Protein AF-A0A2V8N159-F1 (afdb_monomer_lite)

Foldseek 3Di:
DKDKWAQAADPPGHGQQAIWIADPVPRHTPDDHPDDPRRNPQAHPVQTDWDDDPQWIWTDGPDDIDIHHHPDPDPDPDDDDDDDDDDDDDDDDDDDDDDDDDDDDDDDDDDDDDDDDDDDDDDDDDDDD

Sequence (129 aa):
MIVWVVGTEDHQTGGDQRLHGYDGDTGAIVYDGGGPNELMAETHYYSTTGIVARGRVYVVGDNKVYAFAVPSASPTPTLTPTPTLSPTPTLTPTPTFTPTPTATSTPRVTPTPRIGPTARPRPTPRPRA

Secondary structure (DSSP, 8-state):
-EEEEE----SSS-----EEEEETTT--EEEESSSTT---TT--TT---EEEETTEEEEE-SS-EEEEE--PPPPPPPPPPPPPPPPPPPPPPPPPPPPPPPPPPPPPPPPPPPPPPPPPPPPPPPP--

pLDDT: mean 77.96, std 8.03, range [56.19, 92.69]

Radius of gyration: 59.22 Å; chains: 1; bounding box: 124×31×153 Å

Structure (mmCIF, N/CA/C/O backbone):
data_AF-A0A2V8N159-F1
#
_entry.id   AF-A0A2V8N159-F1
#
loop_
_atom_site.group_PDB
_atom_site.id
_atom_site.type_symbol
_atom_site.label_atom_id
_atom_site.label_alt_id
_atom_site.label_comp_id
_atom_site.label_asym_id
_atom_site.label_entity_id
_atom_site.label_seq_id
_atom_site.pdbx_PDB_ins_code
_atom_site.Cartn_x
_atom_site.Cartn_y
_atom_site.Cartn_z
_atom_site.occupancy
_atom_site.B_iso_or_equiv
_atom_site.auth_seq_id
_atom_site.auth_comp_id
_atom_site.auth_asym_id
_atom_site.auth_atom_id
_atom_site.pdbx_PDB_model_num
ATOM 1 N N . MET A 1 1 ? -1.405 7.426 -5.039 1.00 76.88 1 MET A N 1
ATOM 2 C CA . MET A 1 1 ? -1.097 6.339 -6.030 1.00 76.88 1 MET A CA 1
ATOM 3 C C . MET A 1 1 ? 0.371 6.454 -6.447 1.00 76.88 1 MET A C 1
ATOM 5 O O . MET A 1 1 ? 0.893 7.537 -6.272 1.00 76.88 1 MET A O 1
ATOM 9 N N . ILE A 1 2 ? 1.065 5.425 -6.963 1.00 81.62 2 ILE A N 1
ATOM 10 C CA . ILE A 1 2 ? 2.427 5.611 -7.527 1.00 81.62 2 ILE A CA 1
ATOM 11 C C . ILE A 1 2 ? 2.391 5.394 -9.040 1.00 81.62 2 ILE A C 1
ATOM 13 O O . ILE A 1 2 ? 1.874 4.375 -9.500 1.00 81.62 2 ILE A O 1
ATOM 17 N N . VAL A 1 3 ? 2.944 6.345 -9.792 1.00 83.69 3 VAL A N 1
ATOM 18 C CA . VAL A 1 3 ? 3.169 6.266 -11.239 1.00 83.69 3 VAL A CA 1
ATOM 19 C C . VAL A 1 3 ? 4.637 5.936 -11.478 1.00 83.69 3 VAL A C 1
ATOM 21 O O . VAL A 1 3 ? 5.516 6.643 -10.995 1.00 83.69 3 VAL A O 1
ATOM 24 N N . TRP A 1 4 ? 4.900 4.862 -12.217 1.00 82.75 4 TRP A N 1
ATOM 25 C CA . TRP A 1 4 ? 6.253 4.417 -12.548 1.00 82.75 4 TRP A CA 1
ATOM 26 C C . TRP A 1 4 ? 6.587 4.773 -13.994 1.00 82.75 4 TRP A C 1
ATOM 28 O O . TRP A 1 4 ? 5.790 4.501 -14.890 1.00 82.75 4 TRP A O 1
ATOM 38 N N . VAL A 1 5 ? 7.760 5.361 -14.216 1.00 81.56 5 VAL A N 1
ATOM 39 C CA . VAL A 1 5 ? 8.232 5.812 -15.531 1.00 81.56 5 VAL A CA 1
ATOM 40 C C . VAL A 1 5 ? 9.677 5.377 -15.713 1.00 81.56 5 VAL A C 1
ATOM 42 O O . VAL A 1 5 ? 10.458 5.415 -14.771 1.00 81.56 5 VAL A O 1
ATOM 45 N N . VAL A 1 6 ? 10.050 4.972 -16.921 1.00 82.94 6 VAL A N 1
ATOM 46 C CA . VAL A 1 6 ? 11.455 4.745 -17.267 1.00 82.94 6 VAL A CA 1
ATOM 47 C C . VAL A 1 6 ? 11.966 5.988 -17.979 1.00 82.94 6 VAL A C 1
ATOM 49 O O . VAL A 1 6 ? 11.337 6.431 -18.938 1.00 82.94 6 VAL A O 1
ATOM 52 N N . GLY A 1 7 ? 13.086 6.549 -17.527 1.00 80.69 7 GLY A N 1
ATOM 53 C CA . GLY A 1 7 ? 13.756 7.685 -18.160 1.00 80.69 7 GLY A CA 1
ATOM 54 C C . GLY A 1 7 ? 14.476 7.266 -19.438 1.00 80.69 7 GLY A C 1
ATOM 55 O O . GLY A 1 7 ? 15.697 7.341 -19.544 1.00 80.69 7 GLY A O 1
ATOM 56 N N . THR A 1 8 ? 13.727 6.745 -20.402 1.00 75.88 8 THR A N 1
ATOM 57 C CA . THR A 1 8 ? 14.242 6.416 -21.728 1.00 75.88 8 THR A CA 1
ATOM 58 C C . THR A 1 8 ? 14.589 7.696 -22.477 1.00 75.88 8 THR A C 1
ATOM 60 O O . THR A 1 8 ? 14.007 8.751 -22.230 1.00 75.88 8 THR A O 1
ATOM 63 N N . GLU A 1 9 ? 15.524 7.601 -23.414 1.00 75.12 9 GLU A N 1
ATOM 64 C CA . GLU A 1 9 ? 15.730 8.640 -24.427 1.00 75.12 9 GLU A CA 1
ATOM 65 C C . GLU A 1 9 ? 14.434 8.955 -25.183 1.00 75.12 9 GLU A C 1
ATOM 67 O O . GLU A 1 9 ? 13.524 8.131 -25.206 1.00 75.12 9 GLU A O 1
ATOM 72 N N . ASP A 1 10 ? 14.328 10.143 -25.774 1.00 69.75 10 ASP A N 1
ATOM 73 C CA . ASP A 1 10 ? 13.403 10.396 -26.878 1.00 69.75 10 ASP A CA 1
ATOM 74 C C . ASP A 1 10 ? 14.189 10.400 -28.204 1.00 69.75 10 ASP A C 1
ATOM 76 O O . ASP A 1 10 ? 15.382 10.100 -28.245 1.00 69.75 10 ASP A O 1
ATOM 80 N N . HIS A 1 11 ? 13.541 10.723 -29.326 1.00 61.19 11 HIS A N 1
ATOM 81 C CA . HIS A 1 11 ? 14.203 10.691 -30.637 1.00 61.19 11 HIS A CA 1
ATOM 82 C C . HIS A 1 11 ? 15.289 11.786 -30.816 1.00 61.19 11 HIS A C 1
ATOM 84 O O . HIS A 1 11 ? 15.893 11.874 -31.888 1.00 61.19 11 HIS A O 1
ATOM 90 N N . GLN A 1 12 ? 15.499 12.663 -29.824 1.00 59.78 12 GLN A N 1
ATOM 91 C CA . GLN A 1 12 ? 16.342 13.865 -29.899 1.00 59.78 12 GLN A CA 1
ATOM 92 C C . GLN A 1 12 ? 17.258 14.070 -28.670 1.00 59.78 12 GLN A C 1
ATOM 94 O O . GLN A 1 12 ? 18.258 14.780 -28.769 1.00 59.78 12 GLN A O 1
ATOM 99 N N . THR A 1 13 ? 16.955 13.464 -27.523 1.00 69.62 13 THR A N 1
ATOM 100 C CA . THR A 1 13 ? 17.617 13.657 -26.230 1.00 69.62 13 THR A CA 1
ATOM 101 C C . THR A 1 13 ? 17.778 12.338 -25.484 1.00 69.62 13 THR A C 1
ATOM 103 O O . THR A 1 13 ? 16.852 11.537 -25.384 1.00 69.62 13 THR A O 1
ATOM 106 N N . GLY A 1 14 ? 18.977 12.123 -24.936 1.00 69.50 14 GLY A N 1
ATOM 107 C CA . GLY A 1 14 ? 19.278 10.961 -24.104 1.00 69.50 14 GLY A CA 1
ATOM 108 C C . GLY A 1 14 ? 18.560 11.041 -22.757 1.00 69.50 14 GLY A C 1
ATOM 109 O O . GLY A 1 14 ? 18.658 12.053 -22.064 1.00 69.50 14 GLY A O 1
ATOM 110 N N . GLY A 1 15 ? 17.858 9.972 -22.393 1.00 77.62 15 GLY A N 1
ATOM 111 C CA . GLY A 1 15 ? 17.310 9.768 -21.056 1.00 77.62 15 GLY A CA 1
ATOM 112 C C . GLY A 1 15 ? 18.368 9.193 -20.116 1.00 77.62 15 GLY A C 1
ATOM 113 O O . GLY A 1 15 ? 19.454 8.798 -20.544 1.00 77.62 15 GLY A O 1
ATOM 114 N N . ASP A 1 16 ? 18.064 9.132 -18.824 1.00 81.69 16 ASP A N 1
ATOM 115 C CA . ASP A 1 16 ? 18.991 8.627 -17.805 1.00 81.69 16 ASP A CA 1
ATOM 116 C C . ASP A 1 16 ? 18.994 7.093 -17.671 1.00 81.69 16 ASP A C 1
ATOM 118 O O . ASP A 1 16 ? 19.810 6.538 -16.932 1.00 81.69 16 ASP A O 1
ATOM 122 N N . GLN A 1 17 ? 18.108 6.416 -18.408 1.00 82.69 17 GLN A N 1
ATOM 123 C CA . GLN A 1 17 ? 17.915 4.968 -18.427 1.00 82.69 17 GLN A CA 1
ATOM 124 C C . GLN A 1 17 ? 17.629 4.391 -17.033 1.00 82.69 17 GLN A C 1
ATOM 126 O O . GLN A 1 17 ? 18.093 3.301 -16.692 1.00 82.69 17 GLN A O 1
ATOM 131 N N . ARG A 1 18 ? 16.865 5.116 -16.206 1.00 83.44 18 ARG A N 1
ATOM 132 C CA . ARG A 1 18 ? 16.522 4.710 -14.832 1.00 83.44 18 ARG A CA 1
ATOM 133 C C . ARG A 1 18 ? 15.020 4.604 -14.607 1.00 83.44 18 ARG A C 1
ATOM 135 O O . ARG A 1 18 ? 14.223 5.191 -15.333 1.00 83.44 18 ARG A O 1
ATOM 142 N N . LEU A 1 19 ? 14.627 3.825 -13.596 1.00 82.25 19 LEU A N 1
ATOM 143 C CA . LEU A 1 19 ? 13.239 3.779 -13.135 1.00 82.25 19 LEU A CA 1
ATOM 144 C C . LEU A 1 19 ? 12.976 4.956 -12.195 1.00 82.25 19 LEU A C 1
ATOM 146 O O . LEU A 1 19 ? 13.699 5.152 -11.225 1.00 82.25 19 LEU A O 1
ATOM 150 N N . HIS A 1 20 ? 11.878 5.656 -12.425 1.00 84.00 20 HIS A N 1
ATOM 151 C CA . HIS A 1 20 ? 11.387 6.759 -11.614 1.00 84.00 20 HIS A CA 1
ATOM 152 C C . HIS A 1 20 ? 10.003 6.431 -11.078 1.00 84.00 20 HIS A C 1
ATOM 154 O O . HIS A 1 20 ? 9.169 5.862 -11.784 1.00 84.00 20 HIS A O 1
ATOM 160 N N . GLY A 1 21 ? 9.762 6.779 -9.821 1.00 85.31 21 GLY A N 1
ATOM 161 C CA . GLY A 1 21 ? 8.463 6.664 -9.175 1.00 85.31 21 GLY A CA 1
ATOM 162 C C . GLY A 1 21 ? 7.978 8.038 -8.748 1.00 85.31 21 GLY A C 1
ATOM 163 O O . GLY A 1 21 ? 8.690 8.748 -8.038 1.00 85.31 21 GLY A O 1
ATOM 164 N N . TYR A 1 22 ? 6.752 8.382 -9.126 1.00 86.12 22 TYR A N 1
ATOM 165 C CA . TYR A 1 22 ? 6.095 9.632 -8.757 1.00 86.12 22 TYR A CA 1
ATOM 166 C C . TYR A 1 22 ? 4.840 9.351 -7.944 1.00 86.12 22 TYR A C 1
ATOM 168 O O . TYR A 1 22 ? 4.082 8.426 -8.245 1.00 86.12 22 TYR A O 1
ATOM 176 N N . ASP A 1 23 ? 4.591 10.169 -6.931 1.00 85.94 23 ASP A N 1
ATOM 177 C CA . ASP A 1 23 ? 3.285 10.230 -6.299 1.00 85.94 23 ASP A CA 1
ATOM 178 C C . ASP A 1 23 ? 2.261 10.723 -7.334 1.00 85.94 23 ASP A C 1
ATOM 180 O O . ASP A 1 23 ? 2.397 11.798 -7.910 1.00 85.94 23 ASP A O 1
ATOM 184 N N . GLY A 1 24 ? 1.254 9.906 -7.622 1.00 84.56 24 GLY A N 1
ATOM 185 C CA . GLY A 1 24 ? 0.269 10.165 -8.672 1.00 84.56 24 GLY A CA 1
ATOM 186 C C . GLY A 1 24 ? -0.692 11.310 -8.359 1.00 84.56 24 GLY A C 1
ATOM 187 O O . GLY A 1 24 ? -1.378 11.768 -9.266 1.00 84.56 24 GLY A O 1
ATOM 188 N N . ASP A 1 25 ? -0.741 11.768 -7.108 1.00 89.69 25 ASP A N 1
ATOM 189 C CA . ASP A 1 25 ? -1.630 12.840 -6.665 1.00 89.69 25 ASP A CA 1
ATOM 190 C C . ASP A 1 25 ? -0.905 14.202 -6.664 1.00 89.69 25 ASP A C 1
ATOM 192 O O . ASP A 1 25 ? -1.506 15.237 -6.949 1.00 89.69 25 ASP A O 1
ATOM 196 N N . THR A 1 26 ? 0.402 14.208 -6.386 1.00 92.69 26 THR A N 1
ATOM 197 C CA . THR A 1 26 ? 1.221 15.423 -6.208 1.00 92.69 26 THR A CA 1
ATOM 198 C C . THR A 1 26 ? 2.332 15.594 -7.243 1.00 92.69 26 THR A C 1
ATOM 200 O O . THR A 1 26 ? 2.890 16.683 -7.366 1.00 92.69 26 THR A O 1
ATOM 203 N N . GLY A 1 27 ? 2.688 14.537 -7.975 1.00 87.56 27 GLY A N 1
ATOM 204 C CA . GLY A 1 27 ? 3.832 14.505 -8.888 1.00 87.56 27 GLY A CA 1
ATOM 205 C C . GLY A 1 27 ? 5.195 14.487 -8.189 1.00 87.56 27 GLY A C 1
ATOM 206 O O . GLY A 1 27 ? 6.221 14.585 -8.859 1.00 87.56 27 GLY A O 1
ATOM 207 N N . ALA A 1 28 ? 5.239 14.379 -6.858 1.00 88.56 28 ALA A N 1
ATOM 208 C CA . ALA A 1 28 ? 6.492 14.339 -6.115 1.00 88.56 28 ALA A CA 1
ATOM 209 C C . ALA A 1 28 ? 7.284 13.063 -6.436 1.00 88.56 28 ALA A C 1
ATOM 211 O O . ALA A 1 28 ? 6.711 11.978 -6.523 1.00 88.56 28 ALA A O 1
ATOM 212 N N . ILE A 1 29 ? 8.606 13.178 -6.570 1.00 86.00 29 ILE A N 1
ATOM 213 C CA . ILE A 1 29 ? 9.486 12.019 -6.755 1.00 86.00 29 ILE A CA 1
ATOM 214 C C . ILE A 1 29 ? 9.502 11.212 -5.454 1.00 86.00 29 ILE A C 1
ATOM 216 O O . ILE A 1 29 ? 9.894 11.715 -4.402 1.00 86.00 29 ILE A O 1
ATOM 220 N N . VAL A 1 30 ? 9.081 9.953 -5.535 1.00 85.50 30 VAL A N 1
ATOM 221 C CA . VAL A 1 30 ? 9.131 8.981 -4.432 1.00 85.50 30 VAL A CA 1
ATOM 222 C C . VAL A 1 30 ? 10.217 7.923 -4.639 1.00 85.50 30 VAL A C 1
ATOM 224 O O . VAL A 1 30 ? 10.564 7.210 -3.698 1.00 85.50 30 VAL A O 1
ATOM 227 N N . TYR A 1 31 ? 10.766 7.825 -5.854 1.00 82.88 31 TYR A N 1
ATOM 228 C CA . TYR A 1 31 ? 11.888 6.957 -6.207 1.00 82.88 31 TYR A CA 1
ATOM 229 C C . TYR A 1 31 ? 12.623 7.506 -7.443 1.00 82.88 31 TYR A C 1
ATOM 231 O O . TYR A 1 31 ? 11.967 7.869 -8.414 1.00 82.88 31 TYR A O 1
ATOM 239 N N . ASP A 1 32 ? 13.959 7.534 -7.412 1.00 82.81 32 ASP A N 1
ATOM 240 C CA . ASP A 1 32 ? 14.822 8.222 -8.398 1.00 82.81 32 ASP A CA 1
ATOM 241 C C . ASP A 1 32 ? 15.972 7.315 -8.901 1.00 82.81 32 ASP A C 1
ATOM 243 O O . ASP A 1 32 ? 17.153 7.640 -8.788 1.00 82.81 32 ASP A O 1
ATOM 247 N N . GLY A 1 33 ? 15.644 6.106 -9.375 1.00 73.25 33 GLY A N 1
ATOM 248 C CA . GLY A 1 33 ? 16.607 5.177 -9.986 1.00 73.25 33 GLY A CA 1
ATOM 249 C C . GLY A 1 33 ? 17.607 4.566 -9.005 1.00 73.25 33 GLY A C 1
ATOM 250 O O . GLY A 1 33 ? 18.735 5.040 -8.878 1.00 73.25 33 GLY A O 1
ATOM 251 N N . GLY A 1 34 ? 17.194 3.504 -8.311 1.00 68.81 34 GLY A N 1
ATOM 252 C CA . GLY A 1 34 ? 17.856 2.948 -7.131 1.00 68.81 34 GLY A CA 1
ATOM 253 C C . GLY A 1 34 ? 19.360 2.691 -7.277 1.00 68.81 34 GLY A C 1
ATOM 254 O O . GLY A 1 34 ? 19.851 1.710 -7.815 1.00 68.81 34 GLY A O 1
ATOM 255 N N . GLY A 1 35 ? 20.136 3.570 -6.658 1.00 65.44 35 GLY A N 1
ATOM 256 C CA . GLY A 1 35 ? 21.574 3.407 -6.500 1.00 65.44 35 GLY A CA 1
ATOM 257 C C . GLY A 1 35 ? 22.395 3.445 -7.804 1.00 65.44 35 GLY A C 1
ATOM 258 O O . GLY A 1 35 ? 21.878 3.451 -8.918 1.00 65.44 35 GLY A O 1
ATOM 259 N N . PRO A 1 36 ? 23.733 3.484 -7.687 1.00 59.94 36 PRO A N 1
ATOM 260 C CA . PRO A 1 36 ? 24.621 3.755 -8.823 1.00 59.94 36 PRO A CA 1
ATOM 261 C C . PRO A 1 36 ? 24.615 2.694 -9.937 1.00 59.94 36 PRO A C 1
ATOM 263 O O . PRO A 1 36 ? 25.111 2.971 -11.025 1.00 59.94 36 PRO A O 1
ATOM 266 N N . ASN A 1 37 ? 24.081 1.497 -9.669 1.00 60.69 37 ASN A N 1
ATOM 267 C CA . ASN A 1 37 ? 24.195 0.325 -10.540 1.00 60.69 37 ASN A CA 1
ATOM 268 C C . ASN A 1 37 ? 22.873 -0.090 -11.217 1.00 60.69 37 ASN A C 1
ATOM 270 O O . ASN A 1 37 ? 22.871 -1.075 -11.950 1.00 60.69 37 ASN A O 1
ATOM 274 N N . GLU A 1 38 ? 21.762 0.623 -11.006 1.00 73.25 38 GLU A N 1
ATOM 275 C CA . GLU A 1 38 ? 20.467 0.316 -11.646 1.00 73.25 38 GLU A CA 1
ATOM 276 C C . GLU A 1 38 ? 20.268 1.093 -12.957 1.00 73.25 38 GLU A C 1
ATOM 278 O O . GLU A 1 38 ? 19.211 1.668 -13.211 1.00 73.25 38 GLU A O 1
ATOM 283 N N . LEU A 1 39 ? 21.297 1.111 -13.811 1.00 78.62 39 LEU A N 1
ATOM 284 C CA . LEU A 1 39 ? 21.147 1.590 -15.183 1.00 78.62 39 LEU A CA 1
ATOM 285 C C . LEU A 1 39 ? 20.495 0.493 -16.033 1.00 78.62 39 LEU A C 1
ATOM 287 O O . LEU A 1 39 ? 21.039 -0.606 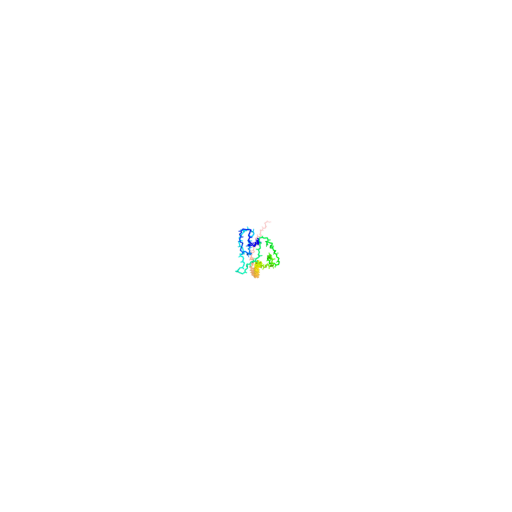-16.180 1.00 78.62 39 LEU A O 1
ATOM 291 N N . MET A 1 40 ? 19.348 0.793 -16.633 1.00 78.50 40 MET A N 1
ATOM 292 C CA . MET A 1 40 ? 18.680 -0.085 -17.588 1.00 78.50 40 MET A CA 1
ATOM 293 C C . MET A 1 40 ? 19.232 0.148 -18.995 1.00 78.50 40 MET A C 1
ATOM 295 O O . MET A 1 40 ? 18.547 0.667 -19.878 1.00 78.50 40 MET A O 1
ATOM 299 N N . ALA A 1 41 ? 20.502 -0.220 -19.180 1.00 73.25 41 ALA A N 1
ATOM 300 C CA . ALA A 1 41 ? 21.159 -0.175 -20.481 1.00 73.25 41 ALA A CA 1
ATOM 301 C C . ALA A 1 41 ? 20.310 -0.903 -21.537 1.00 73.25 41 ALA A C 1
ATOM 303 O O . ALA A 1 41 ? 19.863 -2.016 -21.275 1.00 73.25 41 ALA A O 1
ATOM 304 N N . GLU A 1 42 ? 20.130 -0.303 -22.718 1.00 72.69 42 GLU A N 1
ATOM 305 C CA . GLU A 1 42 ? 19.334 -0.872 -23.832 1.00 72.69 42 GLU A CA 1
ATOM 306 C C . GLU A 1 42 ? 17.804 -0.789 -23.626 1.00 72.69 42 GLU A C 1
ATOM 308 O O . GLU A 1 42 ? 17.043 -1.626 -24.117 1.00 72.69 42 GLU A O 1
ATOM 313 N N . THR A 1 43 ? 17.330 0.227 -22.892 1.00 73.00 43 THR A N 1
ATOM 314 C CA . THR A 1 43 ? 15.901 0.588 -22.869 1.00 73.00 43 THR A CA 1
ATOM 315 C C . THR A 1 43 ? 15.649 1.777 -23.795 1.00 73.00 43 THR A C 1
ATOM 317 O O . THR A 1 43 ? 16.236 2.841 -23.605 1.00 73.00 43 THR A O 1
ATOM 320 N N . HIS A 1 44 ? 14.763 1.609 -24.777 1.00 75.00 44 HIS A N 1
ATOM 321 C CA . HIS A 1 44 ? 14.436 2.630 -25.776 1.00 75.00 44 HIS A CA 1
ATOM 322 C C . HIS A 1 44 ? 13.095 3.319 -25.504 1.00 75.00 44 HIS A C 1
ATOM 324 O O . HIS A 1 44 ? 12.265 2.806 -24.759 1.00 75.00 44 HIS A O 1
ATOM 330 N N . TYR A 1 45 ? 12.840 4.449 -26.173 1.00 73.00 45 TYR A N 1
ATOM 331 C CA . TYR A 1 45 ? 11.600 5.233 -26.034 1.00 73.00 45 TYR A CA 1
ATOM 332 C C . TYR A 1 45 ? 10.305 4.441 -26.300 1.00 73.00 45 TYR A C 1
ATOM 334 O O . TYR A 1 45 ? 9.234 4.792 -25.804 1.00 73.00 45 TYR A O 1
ATOM 342 N N . TYR A 1 46 ? 10.388 3.357 -27.075 1.00 71.44 46 TYR A N 1
ATOM 343 C CA . TYR A 1 46 ? 9.276 2.439 -27.340 1.00 71.44 46 TYR A CA 1
ATOM 344 C C . TYR A 1 46 ? 9.198 1.264 -26.346 1.00 71.44 46 TYR A C 1
ATOM 346 O O . TYR A 1 46 ? 8.178 0.580 -26.283 1.00 71.44 46 TYR A O 1
ATOM 354 N N . SER A 1 47 ? 10.227 1.054 -25.522 1.00 67.12 47 SER A N 1
ATOM 355 C CA . SER A 1 47 ? 10.322 0.016 -24.483 1.00 67.12 47 SER A CA 1
ATOM 356 C C . SER A 1 47 ? 9.681 0.457 -23.154 1.00 67.12 47 SER A C 1
ATOM 358 O O . SER A 1 47 ? 10.114 0.093 -22.065 1.00 67.12 47 SER A O 1
ATOM 360 N N . THR A 1 48 ? 8.619 1.259 -23.230 1.00 64.12 48 THR A N 1
ATOM 361 C CA . THR A 1 48 ? 7.997 1.970 -22.098 1.00 64.12 48 THR A CA 1
ATOM 362 C C . THR A 1 48 ? 6.896 1.180 -21.384 1.00 64.12 48 THR A C 1
ATOM 364 O O . THR A 1 48 ? 6.240 1.696 -20.479 1.00 64.12 48 THR A O 1
ATOM 367 N N . THR A 1 49 ? 6.679 -0.088 -21.749 1.00 67.56 49 THR A N 1
ATOM 368 C CA . THR A 1 49 ? 5.634 -0.908 -21.117 1.00 67.56 49 THR A CA 1
ATOM 369 C C . THR A 1 49 ? 6.144 -1.537 -19.822 1.00 67.56 49 THR A C 1
ATOM 371 O O . THR A 1 49 ? 6.842 -2.551 -19.836 1.00 67.56 49 THR A O 1
ATOM 374 N N . GLY A 1 50 ? 5.766 -0.939 -18.692 1.00 73.88 50 GLY A N 1
ATOM 375 C CA . GLY A 1 50 ? 5.976 -1.501 -17.360 1.00 73.88 50 GLY A CA 1
ATOM 376 C C . GLY A 1 50 ? 4.790 -2.352 -16.896 1.00 73.88 50 GLY A C 1
ATOM 377 O O . GLY A 1 50 ? 3.634 -1.980 -17.096 1.00 73.88 50 GLY A O 1
ATOM 378 N N . ILE A 1 51 ? 5.057 -3.480 -16.235 1.00 81.44 51 ILE A N 1
ATOM 379 C CA . ILE A 1 51 ? 4.023 -4.323 -15.610 1.00 81.44 51 ILE A CA 1
ATOM 380 C C . ILE A 1 51 ? 4.260 -4.371 -14.105 1.00 81.44 51 ILE A C 1
ATOM 382 O O . ILE A 1 51 ? 5.353 -4.710 -13.656 1.00 81.44 51 ILE A O 1
ATOM 386 N N . VAL A 1 52 ? 3.222 -4.102 -13.312 1.00 82.19 52 VAL A N 1
ATOM 387 C CA . VAL A 1 52 ? 3.263 -4.311 -11.860 1.00 82.19 52 VAL A CA 1
ATOM 388 C C . VAL A 1 52 ? 2.622 -5.651 -11.531 1.00 82.19 52 VAL A C 1
ATOM 390 O O . VAL A 1 52 ? 1.424 -5.844 -11.725 1.00 82.19 52 VAL A O 1
ATOM 393 N N . ALA A 1 53 ? 3.412 -6.587 -11.013 1.00 79.88 53 ALA A N 1
ATOM 394 C CA . ALA A 1 53 ? 2.916 -7.891 -10.595 1.00 79.88 53 ALA A CA 1
ATOM 395 C C . ALA A 1 53 ? 3.703 -8.418 -9.394 1.00 79.88 53 ALA A C 1
ATOM 397 O O . ALA A 1 53 ? 4.923 -8.292 -9.319 1.00 79.88 53 ALA A O 1
ATOM 398 N N . ARG A 1 54 ? 3.006 -9.068 -8.452 1.00 83.50 54 ARG A N 1
ATOM 399 C CA . ARG A 1 54 ? 3.632 -9.761 -7.306 1.00 83.50 54 ARG A CA 1
ATOM 400 C C . ARG A 1 54 ? 4.559 -8.851 -6.471 1.00 83.50 54 ARG A C 1
ATOM 402 O O . ARG A 1 54 ? 5.620 -9.291 -6.038 1.00 83.50 54 ARG A O 1
ATOM 409 N N . GLY A 1 55 ? 4.178 -7.584 -6.280 1.00 79.81 55 GLY A N 1
ATOM 410 C CA . GLY A 1 55 ? 4.968 -6.602 -5.519 1.00 79.81 55 GLY A CA 1
ATOM 411 C C . GLY A 1 55 ? 6.242 -6.123 -6.225 1.00 79.81 55 GLY A C 1
ATOM 412 O O . GLY A 1 55 ? 7.144 -5.596 -5.576 1.00 79.81 55 GLY A O 1
ATOM 413 N N . ARG A 1 56 ? 6.345 -6.328 -7.542 1.00 83.38 56 ARG A N 1
ATOM 414 C CA . ARG A 1 56 ? 7.480 -5.897 -8.361 1.00 83.38 56 ARG A CA 1
ATOM 415 C C . ARG A 1 56 ? 7.012 -5.127 -9.588 1.00 83.38 56 ARG A C 1
ATOM 417 O O . ARG A 1 56 ? 5.929 -5.400 -10.105 1.00 83.38 56 ARG A O 1
ATOM 424 N N . VAL A 1 57 ? 7.848 -4.202 -10.047 1.00 83.69 57 VAL A N 1
ATOM 425 C CA . VAL A 1 57 ? 7.724 -3.529 -11.346 1.00 83.69 57 VAL A CA 1
ATOM 426 C C . VAL A 1 57 ? 8.671 -4.229 -12.311 1.00 83.69 57 VAL A C 1
ATOM 428 O O . VAL A 1 57 ? 9.860 -4.345 -12.022 1.00 83.69 57 VAL A O 1
ATOM 431 N N . TYR A 1 58 ? 8.143 -4.701 -13.434 1.00 85.06 58 TYR A N 1
ATOM 432 C CA . TYR A 1 58 ? 8.916 -5.298 -14.515 1.00 85.06 58 TYR A CA 1
ATOM 433 C C . TYR A 1 58 ? 8.999 -4.327 -15.680 1.00 85.06 58 TYR A C 1
ATOM 435 O O . TYR A 1 58 ? 7.970 -3.815 -16.120 1.00 85.06 58 TYR A O 1
ATOM 443 N N . VAL A 1 59 ? 10.209 -4.115 -16.182 1.00 83.81 59 VAL A N 1
ATOM 444 C CA . VAL A 1 59 ? 10.495 -3.301 -17.367 1.00 83.81 59 VAL A CA 1
ATOM 445 C C . VAL A 1 59 ? 11.209 -4.186 -18.378 1.00 83.81 59 VAL A C 1
ATOM 447 O O . VAL A 1 59 ? 12.139 -4.908 -18.019 1.00 83.81 59 VAL A O 1
ATOM 450 N N . VAL A 1 60 ? 10.765 -4.157 -19.631 1.00 81.31 60 VAL A N 1
ATOM 451 C CA . VAL A 1 60 ? 11.364 -4.943 -20.715 1.00 81.31 60 VAL A CA 1
ATOM 452 C C . VAL A 1 60 ? 12.266 -4.032 -21.544 1.00 81.31 60 VAL A C 1
ATOM 454 O O . VAL A 1 60 ? 11.805 -3.005 -22.025 1.00 81.31 60 VAL A O 1
ATOM 457 N N . GLY A 1 61 ? 13.535 -4.408 -21.693 1.00 78.19 61 GLY A N 1
ATOM 458 C CA . GLY A 1 61 ? 14.455 -3.858 -22.695 1.00 78.19 61 GLY A CA 1
ATOM 459 C C . GLY A 1 61 ? 14.624 -4.834 -23.862 1.00 78.19 61 GLY A C 1
ATOM 460 O O . GLY A 1 61 ? 13.966 -5.874 -23.893 1.00 78.19 61 GLY A O 1
ATOM 461 N N . ASP A 1 62 ? 15.529 -4.545 -24.796 1.00 75.00 62 ASP A N 1
ATOM 462 C CA . ASP A 1 62 ? 15.661 -5.313 -26.048 1.00 75.00 62 ASP A CA 1
ATOM 463 C C . ASP A 1 62 ? 15.810 -6.826 -25.848 1.00 75.00 62 ASP A C 1
ATOM 465 O O . ASP A 1 62 ? 15.167 -7.625 -26.527 1.00 75.00 62 ASP A O 1
ATOM 469 N N . ASN A 1 63 ? 16.643 -7.235 -24.889 1.00 80.31 63 ASN A N 1
ATOM 470 C CA . ASN A 1 63 ? 16.933 -8.649 -24.654 1.00 80.31 63 ASN A CA 1
ATOM 471 C C . ASN A 1 63 ? 16.995 -9.010 -23.160 1.00 80.31 63 ASN A C 1
ATOM 473 O O . ASN A 1 63 ? 17.580 -10.030 -22.780 1.00 80.31 63 ASN A O 1
ATOM 477 N N . LYS A 1 64 ? 16.432 -8.145 -22.305 1.00 82.38 64 LYS A N 1
ATOM 478 C CA . LYS A 1 64 ? 16.510 -8.221 -20.839 1.00 82.38 64 LYS A CA 1
ATOM 479 C C . LYS A 1 64 ? 15.193 -7.790 -20.198 1.00 82.38 64 LYS A C 1
ATOM 481 O O . LYS A 1 64 ? 14.479 -6.942 -20.723 1.00 82.38 64 LYS A O 1
ATOM 486 N N . VAL A 1 65 ? 14.903 -8.349 -19.023 1.00 84.81 65 VAL A N 1
ATOM 487 C CA . VAL A 1 65 ? 13.813 -7.894 -18.150 1.00 84.81 65 VAL A CA 1
ATOM 488 C C . VAL A 1 65 ? 14.415 -7.416 -16.838 1.00 84.81 65 VAL A C 1
ATOM 490 O O . VAL A 1 65 ? 15.095 -8.176 -16.148 1.00 84.81 65 VAL A O 1
ATOM 493 N N . TYR A 1 66 ? 14.135 -6.168 -16.491 1.00 82.56 66 TYR A N 1
ATOM 494 C CA . TYR A 1 66 ? 14.491 -5.562 -15.217 1.00 82.56 66 TYR A CA 1
ATOM 495 C C . TYR A 1 66 ? 13.337 -5.735 -14.237 1.00 82.56 66 TYR A C 1
ATOM 497 O O . TYR A 1 66 ? 12.173 -5.622 -14.617 1.00 82.56 66 TYR A O 1
ATOM 505 N N . ALA A 1 67 ? 13.651 -6.026 -12.976 1.00 85.81 67 ALA A N 1
ATOM 506 C CA . ALA A 1 67 ? 12.655 -6.222 -11.933 1.00 85.81 67 ALA A CA 1
ATOM 507 C C . ALA A 1 67 ? 13.022 -5.406 -10.695 1.00 85.81 67 ALA A C 1
ATOM 509 O O . ALA A 1 67 ? 14.030 -5.680 -10.047 1.00 85.81 67 ALA A O 1
ATOM 510 N N . PHE A 1 68 ? 12.160 -4.461 -10.339 1.00 79.88 68 PHE A N 1
ATOM 511 C CA . PHE A 1 68 ? 12.333 -3.578 -9.191 1.00 79.88 68 PHE A CA 1
ATOM 512 C C . PHE A 1 68 ? 11.367 -3.979 -8.088 1.00 79.88 68 PHE A C 1
ATOM 514 O O . PHE A 1 68 ? 10.198 -4.282 -8.346 1.00 79.88 68 PHE A O 1
ATOM 521 N N . ALA A 1 69 ? 11.848 -4.004 -6.848 1.00 80.06 69 ALA A N 1
ATOM 522 C CA . ALA A 1 69 ? 10.979 -4.213 -5.702 1.00 80.06 69 ALA A CA 1
ATOM 523 C C . ALA A 1 69 ? 10.143 -2.951 -5.479 1.00 80.06 69 ALA A C 1
ATOM 525 O O . ALA A 1 69 ? 10.690 -1.863 -5.313 1.00 80.06 69 ALA A O 1
ATOM 526 N N . VAL A 1 70 ? 8.819 -3.096 -5.446 1.00 74.19 70 VAL A N 1
ATOM 527 C CA . VAL A 1 70 ? 7.966 -2.002 -4.985 1.00 74.19 70 VAL A CA 1
ATOM 528 C C . VAL A 1 70 ? 8.121 -1.942 -3.470 1.00 74.19 70 VAL A C 1
ATOM 530 O O . VAL A 1 70 ? 7.953 -2.980 -2.819 1.00 74.19 70 VAL A O 1
ATOM 533 N N . PRO A 1 71 ? 8.426 -0.773 -2.881 1.00 66.94 71 PRO A N 1
ATOM 534 C CA . PRO A 1 71 ? 8.372 -0.623 -1.439 1.00 66.94 71 PRO A CA 1
ATOM 535 C C . PRO A 1 71 ? 6.950 -0.969 -0.994 1.00 66.94 71 PRO A C 1
ATOM 537 O O . PRO A 1 71 ? 5.998 -0.247 -1.290 1.00 66.94 71 PRO A O 1
ATOM 540 N N . SER A 1 72 ? 6.779 -2.112 -0.330 1.00 64.81 72 SER A N 1
ATOM 541 C CA . SER A 1 72 ? 5.523 -2.386 0.356 1.00 64.81 72 SER A CA 1
ATOM 542 C C . SER A 1 72 ? 5.401 -1.320 1.428 1.00 64.81 72 SER A C 1
ATOM 544 O O . SER A 1 72 ? 6.310 -1.184 2.250 1.00 64.81 72 SER A O 1
ATOM 546 N N . ALA A 1 73 ? 4.292 -0.580 1.447 1.00 62.88 73 ALA A N 1
ATOM 547 C CA . ALA A 1 73 ? 3.939 0.166 2.641 1.00 62.88 73 ALA A CA 1
ATOM 548 C C . ALA A 1 73 ? 3.984 -0.839 3.799 1.00 62.88 73 ALA A C 1
ATOM 550 O O . ALA A 1 73 ? 3.291 -1.861 3.769 1.00 62.88 73 ALA A O 1
ATOM 551 N N . SER A 1 74 ? 4.891 -0.620 4.752 1.00 64.06 74 SER A N 1
ATOM 552 C CA . SER A 1 74 ? 4.887 -1.401 5.982 1.00 64.06 74 SER A CA 1
ATOM 553 C C . SER A 1 74 ? 3.508 -1.200 6.606 1.00 64.06 74 SER A C 1
ATOM 555 O O . SER A 1 74 ? 3.059 -0.047 6.653 1.00 64.06 74 SER A O 1
ATOM 557 N N . PRO A 1 75 ? 2.797 -2.264 7.024 1.00 67.31 75 PRO A N 1
ATOM 558 C CA . PRO A 1 75 ? 1.505 -2.085 7.661 1.00 67.31 75 PRO A CA 1
ATOM 559 C C . PRO A 1 75 ? 1.684 -1.108 8.821 1.00 67.31 75 PRO A C 1
ATOM 561 O O . PRO A 1 75 ? 2.554 -1.292 9.676 1.00 67.31 75 PRO A O 1
ATOM 564 N N . THR A 1 76 ? 0.898 -0.033 8.821 1.00 78.12 76 THR A N 1
ATOM 565 C CA . THR A 1 76 ? 0.874 0.884 9.955 1.00 78.12 76 THR A CA 1
ATOM 566 C C . THR A 1 76 ? 0.496 0.053 11.180 1.00 78.12 76 THR A C 1
ATOM 568 O O . THR A 1 76 ? -0.5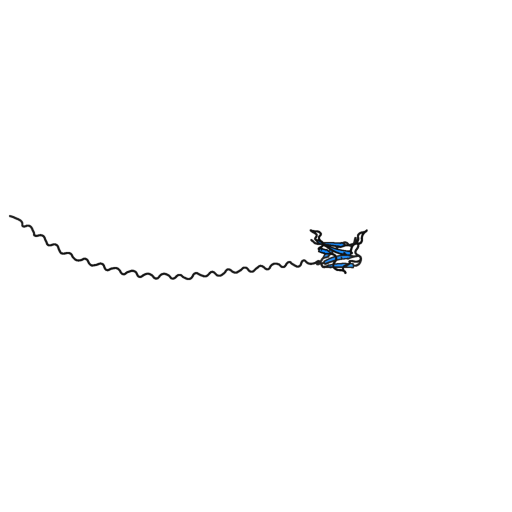00 -0.672 11.107 1.00 78.12 76 THR A O 1
ATOM 571 N N . PRO A 1 77 ? 1.277 0.078 12.276 1.00 78.25 77 PRO A N 1
ATOM 572 C CA . PRO A 1 77 ? 0.939 -0.706 13.450 1.00 78.25 77 PRO A CA 1
ATOM 573 C C . PRO A 1 77 ? -0.451 -0.291 13.924 1.00 78.25 77 PRO A C 1
ATOM 575 O O . PRO A 1 77 ? -0.696 0.878 14.228 1.00 78.25 77 PRO A O 1
ATOM 578 N N . THR A 1 78 ? -1.378 -1.243 13.952 1.00 85.69 78 THR A N 1
ATOM 579 C CA . THR A 1 78 ? -2.702 -1.017 14.518 1.00 85.69 78 THR A CA 1
ATOM 580 C C . THR A 1 78 ? -2.521 -0.753 16.007 1.00 85.69 78 THR A C 1
ATOM 582 O O . THR A 1 78 ? -1.897 -1.557 16.701 1.00 85.69 78 THR A O 1
ATOM 585 N N . LEU A 1 79 ? -3.035 0.372 16.506 1.00 87.69 79 LEU A N 1
ATOM 586 C CA . LEU A 1 79 ? -3.000 0.652 17.939 1.00 87.69 79 LEU A CA 1
ATOM 587 C C . LEU A 1 79 ? -3.743 -0.464 18.680 1.00 87.69 79 LEU A C 1
ATOM 589 O O . LEU A 1 79 ? -4.914 -0.732 18.410 1.00 87.69 79 LEU A O 1
ATOM 593 N N . THR A 1 80 ? -3.058 -1.117 19.614 1.00 87.88 80 THR A N 1
ATOM 594 C CA . THR A 1 80 ? -3.682 -2.075 20.524 1.00 87.88 80 THR A CA 1
ATOM 595 C C . THR A 1 80 ? -4.679 -1.317 21.407 1.00 87.88 80 THR A C 1
ATOM 597 O O . THR A 1 80 ? -4.304 -0.276 21.955 1.00 87.88 80 THR A O 1
ATOM 600 N N . PRO A 1 81 ? -5.934 -1.779 21.569 1.00 88.06 81 PRO A N 1
ATOM 601 C CA . PRO A 1 81 ? -6.878 -1.115 22.45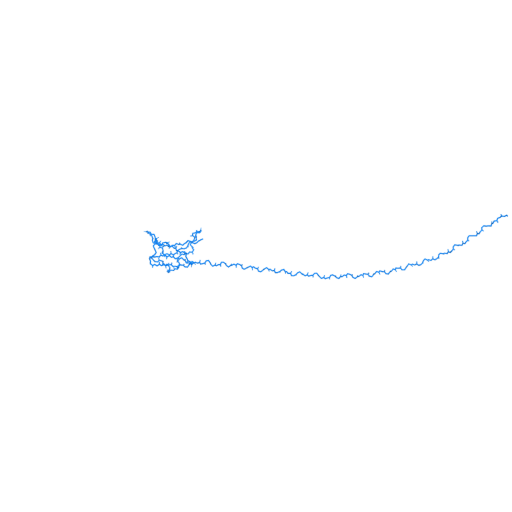8 1.00 88.06 81 PRO A CA 1
ATOM 602 C C . PRO A 1 81 ? -6.323 -1.071 23.886 1.00 88.06 81 PRO A C 1
ATOM 604 O O . PRO A 1 81 ? -5.835 -2.074 24.410 1.00 88.06 81 PRO A O 1
ATOM 607 N N . THR A 1 82 ? -6.397 0.098 24.519 1.00 88.94 82 THR A N 1
ATOM 608 C CA . THR A 1 82 ? -6.004 0.285 25.918 1.00 88.94 82 THR A CA 1
ATOM 609 C C . THR A 1 82 ? -6.955 -0.514 26.818 1.00 88.94 82 THR A C 1
ATOM 611 O O . THR A 1 82 ? -8.171 -0.405 26.635 1.00 88.94 82 THR A O 1
ATOM 614 N N . PRO A 1 83 ? -6.465 -1.305 27.793 1.00 88.81 83 PRO A N 1
ATOM 615 C CA . PRO A 1 83 ? -7.346 -2.011 28.716 1.00 88.81 83 PRO A CA 1
ATOM 616 C C . PRO A 1 83 ? -8.215 -1.011 29.489 1.00 88.81 83 PRO A C 1
ATOM 618 O O . PRO A 1 83 ? -7.713 -0.058 30.085 1.00 88.81 83 PRO A O 1
ATOM 621 N N . THR A 1 84 ? -9.528 -1.229 29.488 1.00 89.69 84 THR A N 1
ATOM 622 C CA . THR A 1 84 ? -10.465 -0.475 30.327 1.00 89.69 84 THR A CA 1
ATOM 623 C C . THR A 1 84 ? -10.327 -0.922 31.778 1.00 89.69 84 THR A C 1
ATOM 625 O O . THR A 1 84 ? -10.362 -2.121 32.061 1.00 89.69 84 THR A O 1
ATOM 628 N N . LEU A 1 85 ? -10.1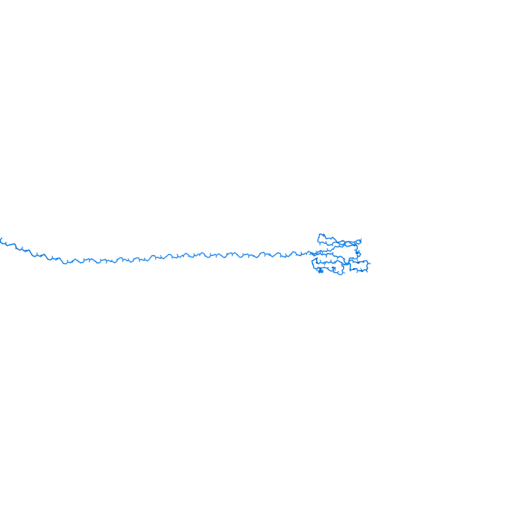88 0.030 32.705 1.00 89.94 85 LEU A N 1
ATOM 629 C CA . LEU A 1 85 ? -10.167 -0.261 34.138 1.00 89.94 85 LEU A CA 1
ATOM 630 C C . LEU A 1 85 ? -11.488 -0.919 34.563 1.00 89.94 85 LEU A C 1
ATOM 632 O O . LEU A 1 85 ? -12.569 -0.431 34.233 1.00 89.94 85 LEU A O 1
ATOM 636 N N . SER A 1 86 ? -11.392 -2.020 35.308 1.00 88.75 86 SER A N 1
ATOM 637 C CA . SER A 1 86 ? -12.547 -2.640 35.964 1.00 88.75 86 SER A CA 1
ATOM 638 C C . SER A 1 86 ? -13.111 -1.686 37.025 1.00 88.75 86 SER A C 1
ATOM 640 O O . SER A 1 86 ? -12.322 -1.024 37.706 1.00 88.75 86 SER A O 1
ATOM 642 N N . PRO A 1 87 ? -14.442 -1.615 37.220 1.00 88.38 87 PRO A N 1
ATOM 643 C CA . PRO A 1 87 ? -15.020 -0.829 38.303 1.00 88.38 87 PRO A CA 1
ATOM 644 C C . PRO A 1 87 ? -14.477 -1.286 39.662 1.00 88.38 87 PRO A C 1
ATOM 646 O O . PRO A 1 87 ? -14.346 -2.484 39.928 1.00 88.38 87 PRO A O 1
ATOM 649 N N . THR A 1 88 ? -14.173 -0.319 40.525 1.00 88.19 88 THR A N 1
ATOM 650 C CA . THR A 1 88 ? -13.778 -0.562 41.913 1.00 88.19 88 THR A CA 1
ATOM 651 C C . THR A 1 88 ? -14.974 -1.134 42.681 1.00 88.19 88 THR A C 1
ATOM 653 O O . THR A 1 88 ? -16.068 -0.569 42.581 1.00 88.19 88 THR A O 1
ATOM 656 N N . PRO A 1 89 ? -14.816 -2.224 43.455 1.00 86.88 89 PRO A N 1
ATOM 657 C CA . PRO A 1 89 ? -15.902 -2.740 44.281 1.00 86.88 89 PRO A CA 1
ATOM 658 C C . PRO A 1 89 ? -16.373 -1.661 45.262 1.00 86.88 89 PRO A C 1
ATOM 660 O O . PRO A 1 89 ? -15.570 -1.024 45.946 1.00 86.88 89 PRO A O 1
ATOM 663 N N . THR A 1 90 ? -17.683 -1.438 45.318 1.00 88.75 90 THR A N 1
ATOM 664 C CA . THR A 1 90 ? -18.296 -0.509 46.269 1.00 88.75 90 THR A CA 1
ATOM 665 C C . THR A 1 90 ? -18.364 -1.183 47.636 1.00 88.75 90 THR A C 1
ATOM 667 O O . THR A 1 90 ? -18.795 -2.331 47.737 1.00 88.75 90 THR A O 1
ATOM 670 N N . LEU A 1 91 ? -17.928 -0.492 48.692 1.00 88.25 91 LEU A N 1
ATOM 671 C CA . LEU A 1 91 ? -18.032 -1.019 50.052 1.00 88.25 91 LEU A CA 1
ATOM 672 C C . LEU A 1 91 ? -19.507 -1.173 50.439 1.00 88.25 91 LEU A C 1
ATOM 674 O O . LEU A 1 91 ? -20.294 -0.235 50.310 1.00 88.25 91 LEU A O 1
ATOM 678 N N . THR A 1 92 ? -19.871 -2.350 50.939 1.00 86.81 92 THR A N 1
ATOM 679 C CA . THR A 1 92 ? -21.188 -2.602 51.525 1.00 86.81 92 THR A CA 1
ATOM 680 C C . THR A 1 92 ? -21.328 -1.781 52.813 1.00 86.81 92 THR A C 1
ATOM 682 O O . THR A 1 92 ? -20.401 -1.796 53.628 1.00 86.81 92 THR A O 1
ATOM 685 N N . PRO A 1 93 ? -22.445 -1.063 53.038 1.00 86.06 93 PRO A N 1
ATOM 686 C CA . PRO A 1 93 ? -22.642 -0.315 54.275 1.00 86.06 93 PRO A CA 1
ATOM 687 C C . PRO A 1 93 ? -22.628 -1.244 55.495 1.00 86.06 93 PRO A C 1
ATOM 689 O O . PRO A 1 93 ? -23.234 -2.317 55.490 1.00 86.06 93 PRO A O 1
ATOM 692 N N . THR A 1 94 ? -21.943 -0.816 56.553 1.00 86.00 94 THR A N 1
ATOM 693 C CA . THR A 1 94 ? -21.894 -1.521 57.836 1.00 86.00 94 THR A CA 1
ATOM 694 C C . THR A 1 94 ? -23.280 -1.487 58.495 1.00 86.00 94 THR A C 1
ATOM 696 O O . THR A 1 94 ? -23.910 -0.424 58.505 1.00 86.00 94 THR A O 1
ATOM 699 N N . PRO A 1 95 ? -23.779 -2.603 59.062 1.00 85.12 95 PRO A N 1
ATOM 700 C CA . PRO A 1 95 ? -25.056 -2.609 59.770 1.00 85.12 95 PRO A CA 1
ATOM 701 C C . PRO A 1 95 ? -25.047 -1.591 60.914 1.00 85.12 95 PRO A C 1
ATOM 703 O O . PRO A 1 95 ? -24.106 -1.523 61.705 1.00 85.12 95 PRO A O 1
ATOM 706 N N . THR A 1 96 ? -26.104 -0.787 60.996 1.00 85.69 96 THR A N 1
ATOM 707 C CA . THR A 1 96 ? -26.294 0.189 62.071 1.00 85.69 96 THR A CA 1
ATOM 708 C C . THR A 1 96 ? -26.853 -0.523 63.298 1.00 85.69 96 THR A C 1
ATOM 710 O O . THR A 1 96 ? -27.821 -1.276 63.196 1.00 85.69 96 THR A O 1
ATOM 713 N N . PHE A 1 97 ? -26.255 -0.291 64.468 1.00 83.94 97 PHE A N 1
ATOM 714 C CA . PHE A 1 97 ? -26.783 -0.824 65.721 1.00 83.94 97 PHE A CA 1
ATOM 715 C C . PHE A 1 97 ? -28.163 -0.227 66.011 1.00 83.94 97 PHE A C 1
ATOM 717 O O . PHE A 1 97 ? -28.350 0.990 65.975 1.00 83.94 97 PHE A O 1
ATOM 724 N N . THR A 1 98 ? -29.133 -1.089 66.304 1.00 83.31 98 THR A N 1
ATOM 725 C CA . THR A 1 98 ? -30.466 -0.678 66.749 1.00 83.31 98 THR A CA 1
ATOM 726 C C . THR A 1 98 ? -30.363 -0.103 68.168 1.00 83.31 98 THR A C 1
ATOM 728 O O . THR A 1 98 ? -29.707 -0.721 69.010 1.00 83.31 98 THR A O 1
ATOM 731 N N . PRO A 1 99 ? -30.972 1.058 68.472 1.00 81.94 99 PRO A N 1
ATOM 732 C CA . PRO A 1 99 ? -30.929 1.614 69.819 1.00 81.94 99 PRO A CA 1
ATOM 733 C C . PRO A 1 99 ? -31.623 0.682 70.820 1.00 81.94 99 PRO A C 1
ATOM 735 O O . PRO A 1 99 ? -32.720 0.181 70.570 1.00 81.94 99 PRO A O 1
ATOM 738 N N . THR A 1 100 ? -30.987 0.472 71.972 1.00 82.69 100 THR A N 1
ATOM 739 C CA . THR A 1 100 ? -31.560 -0.281 73.093 1.00 82.69 100 THR A CA 1
ATOM 740 C C . THR A 1 100 ? -32.765 0.480 73.661 1.00 82.69 100 THR A C 1
ATOM 742 O O . THR A 1 100 ? -32.648 1.687 73.902 1.00 82.69 100 THR A O 1
ATOM 745 N N . PRO A 1 101 ? -33.918 -0.174 73.901 1.00 80.00 101 PRO A N 1
ATOM 746 C CA . PRO A 1 101 ? -35.081 0.493 74.474 1.00 80.00 101 PRO A CA 1
ATOM 747 C C . PRO A 1 101 ? -34.746 1.091 75.844 1.00 80.00 101 PRO A C 1
ATOM 749 O O . PRO A 1 101 ? -34.166 0.435 76.710 1.00 80.00 101 PRO A O 1
ATOM 752 N N . THR A 1 102 ? -35.110 2.358 76.039 1.00 80.00 102 THR A N 1
ATOM 753 C CA . THR A 1 102 ? -34.955 3.052 77.319 1.00 80.00 102 THR A CA 1
ATOM 754 C C . THR A 1 102 ? -35.968 2.500 78.319 1.00 80.00 102 THR A C 1
ATOM 756 O O . THR A 1 102 ? -37.153 2.383 78.005 1.00 80.00 102 THR A O 1
ATOM 759 N N . ALA A 1 103 ? -35.508 2.157 79.525 1.00 76.44 103 ALA A N 1
ATOM 760 C CA . ALA A 1 103 ? -36.374 1.666 80.589 1.00 76.44 103 ALA A CA 1
ATOM 761 C C . ALA A 1 103 ? -37.482 2.686 80.894 1.00 76.44 103 ALA A C 1
ATOM 763 O O . ALA A 1 103 ? -37.215 3.858 81.167 1.00 76.44 103 ALA A O 1
ATOM 764 N N . THR A 1 104 ? -38.733 2.237 80.825 1.00 75.44 104 THR A N 1
ATOM 765 C CA . THR A 1 104 ? -39.905 3.051 81.149 1.00 75.44 104 THR A CA 1
ATOM 766 C C . THR A 1 104 ? -39.927 3.312 82.653 1.00 75.44 104 THR A C 1
ATOM 768 O O . THR A 1 104 ? -39.721 2.394 83.449 1.00 75.44 104 THR A O 1
ATOM 771 N N . SER A 1 105 ? -40.143 4.566 83.055 1.00 73.25 105 SER A N 1
ATOM 772 C CA . SER A 1 105 ? -40.194 4.941 84.468 1.00 73.25 105 SER A CA 1
ATOM 773 C C . SER A 1 105 ? -41.322 4.204 85.192 1.00 73.25 105 SER A C 1
ATOM 775 O O . SER A 1 105 ? -42.426 4.026 84.673 1.00 73.25 105 SER A O 1
ATOM 777 N N . THR A 1 106 ? -41.034 3.755 86.412 1.00 74.69 106 THR A N 1
ATOM 778 C CA . THR A 1 106 ? -42.005 3.087 87.276 1.00 74.69 106 THR A CA 1
ATOM 779 C C . THR A 1 106 ? -43.134 4.050 87.664 1.00 74.69 106 THR A C 1
ATOM 781 O O . THR A 1 106 ? -42.877 5.222 87.960 1.00 74.69 106 THR A O 1
ATOM 784 N N . PRO A 1 107 ? -44.400 3.594 87.668 1.00 75.19 107 PRO A N 1
ATOM 785 C CA . PRO A 1 107 ? -45.528 4.448 88.006 1.00 75.19 107 PRO A CA 1
ATOM 786 C C . PRO A 1 107 ? -45.430 4.931 89.458 1.00 75.19 107 PRO A C 1
ATOM 788 O O . PRO A 1 107 ? -45.180 4.160 90.385 1.00 75.19 107 PRO A O 1
ATOM 791 N N . ARG A 1 108 ? -45.651 6.234 89.655 1.00 78.56 108 ARG A N 1
ATOM 792 C CA . ARG A 1 108 ? -45.699 6.864 90.976 1.00 78.56 108 ARG A CA 1
ATOM 793 C C . ARG A 1 108 ? -46.950 6.397 91.720 1.00 78.56 108 ARG A C 1
ATOM 795 O O . ARG A 1 108 ? -48.062 6.529 91.215 1.00 78.56 108 ARG A O 1
ATOM 802 N N . VAL A 1 109 ? -46.766 5.888 92.937 1.00 75.56 109 VAL A N 1
ATOM 803 C CA . VAL A 1 109 ? -47.871 5.456 93.804 1.00 75.56 109 VAL A CA 1
ATOM 804 C C . VAL A 1 109 ? -48.773 6.655 94.117 1.00 75.56 109 VAL A C 1
ATOM 806 O O . VAL A 1 109 ? -48.300 7.715 94.533 1.00 75.56 109 VAL A O 1
ATOM 809 N N . THR A 1 110 ? -50.076 6.491 93.890 1.00 77.25 110 THR A N 1
ATOM 810 C CA . THR A 1 110 ? -51.089 7.508 94.200 1.00 77.25 110 THR A CA 1
ATOM 811 C C . THR A 1 110 ? -51.370 7.492 95.706 1.00 77.25 110 THR A C 1
ATOM 813 O O . THR A 1 110 ? -51.632 6.416 96.243 1.00 77.25 110 THR A O 1
ATOM 816 N N . PRO A 1 111 ? -51.312 8.636 96.414 1.00 74.44 111 PRO A N 1
ATOM 817 C CA . PRO A 1 111 ? -51.611 8.670 97.841 1.00 74.44 111 PRO A CA 1
ATOM 818 C C . PRO A 1 111 ? -53.089 8.358 98.102 1.00 74.44 111 PRO A C 1
ATOM 820 O O . PRO A 1 111 ? -53.981 8.858 97.417 1.00 74.44 111 PRO A O 1
ATOM 823 N N . THR A 1 112 ? -53.339 7.534 99.116 1.00 74.56 112 THR A N 1
ATOM 824 C CA . THR A 1 112 ? -54.675 7.128 99.558 1.00 74.56 112 THR A CA 1
ATOM 825 C C . THR A 1 112 ? -55.438 8.331 100.134 1.00 74.56 112 THR A C 1
ATOM 827 O O . THR A 1 112 ? -54.875 9.063 100.955 1.00 74.56 112 THR A O 1
ATOM 830 N N . PRO A 1 113 ? -56.707 8.567 99.752 1.00 72.31 113 PRO A N 1
ATOM 831 C CA . PRO A 1 113 ? -57.485 9.676 100.293 1.00 72.31 113 PRO A CA 1
ATOM 832 C C . PRO A 1 113 ? -57.733 9.505 101.797 1.00 72.31 113 PRO A C 1
ATOM 834 O O . PRO A 1 113 ? -58.084 8.428 102.279 1.00 72.31 113 PRO A O 1
ATOM 837 N N . ARG A 1 114 ? -57.559 10.598 102.547 1.00 74.69 114 ARG A N 1
ATOM 838 C CA . ARG A 1 114 ? -57.833 10.662 103.987 1.00 74.69 114 ARG A CA 1
ATOM 839 C C . ARG A 1 114 ? -59.341 10.774 104.212 1.00 74.69 114 ARG A C 1
ATOM 841 O O . ARG A 1 114 ? -59.984 11.650 103.639 1.00 74.69 114 ARG A O 1
ATOM 848 N N . ILE A 1 115 ? -59.892 9.917 105.067 1.00 75.06 115 ILE A N 1
ATOM 849 C CA . ILE A 1 115 ? -61.309 9.966 105.448 1.00 75.06 115 ILE A CA 1
ATOM 850 C C . ILE A 1 115 ? -61.560 11.265 106.233 1.00 75.06 115 ILE A C 1
ATOM 852 O O . ILE A 1 115 ? -60.869 11.550 107.214 1.00 75.06 115 ILE A O 1
ATOM 856 N N . GLY A 1 116 ? -62.507 12.079 105.761 1.00 76.00 116 GLY A N 1
ATOM 857 C CA . GLY A 1 116 ? -62.930 13.317 106.420 1.00 76.00 116 GLY A CA 1
ATOM 858 C C . GLY A 1 116 ? -63.812 13.050 107.649 1.00 76.00 116 GLY A C 1
ATOM 859 O O . GLY A 1 116 ? -64.426 11.987 107.739 1.00 76.00 116 GLY A O 1
ATOM 860 N N . PRO A 1 117 ? -63.886 13.984 108.612 1.00 72.12 117 PRO A N 1
ATOM 861 C CA . PRO A 1 117 ? -64.684 13.796 109.819 1.00 72.12 117 PRO A CA 1
ATOM 862 C C . PRO A 1 117 ? -66.185 13.736 109.501 1.00 72.12 117 PRO A C 1
ATOM 864 O O . PRO A 1 117 ? -66.724 14.580 108.785 1.00 72.12 117 PRO A O 1
ATOM 867 N N . THR A 1 118 ? -66.857 12.734 110.066 1.00 69.00 118 THR A N 1
ATOM 868 C CA . THR A 1 118 ? -68.300 12.497 109.949 1.00 69.00 118 THR A CA 1
ATOM 869 C C . THR A 1 118 ? -69.095 13.677 110.512 1.00 69.00 118 THR A C 1
ATOM 871 O O . THR A 1 118 ? -68.890 14.081 111.658 1.00 69.00 118 THR A O 1
ATOM 874 N N . ALA A 1 119 ? -70.022 14.229 109.724 1.00 65.31 119 ALA A N 1
ATOM 875 C CA . ALA A 1 119 ? -70.891 15.314 110.167 1.00 65.31 119 ALA A CA 1
ATOM 876 C C . ALA A 1 119 ? -71.793 14.864 111.332 1.00 65.31 119 ALA A C 1
ATOM 878 O O . ALA A 1 119 ? -72.386 13.785 111.309 1.00 65.31 119 ALA A O 1
ATOM 879 N N . ARG A 1 120 ? -71.900 15.712 112.360 1.00 72.12 120 ARG A N 1
ATOM 880 C CA . ARG A 1 120 ? -72.724 15.463 113.549 1.00 72.12 120 ARG A CA 1
ATOM 881 C C . ARG A 1 120 ? -74.215 15.565 113.188 1.00 72.12 120 ARG A C 1
ATOM 883 O O . ARG A 1 120 ? -74.597 16.531 112.527 1.00 72.12 120 ARG A O 1
ATOM 890 N N . PRO A 1 121 ? -75.077 14.640 113.640 1.00 72.69 121 PRO A N 1
ATOM 891 C CA . PRO A 1 121 ? -76.509 14.740 113.387 1.00 72.69 121 PRO A CA 1
ATOM 892 C C . PRO A 1 121 ? -77.130 15.959 114.088 1.00 72.69 121 PRO A C 1
ATOM 894 O O . PRO A 1 121 ? -76.786 16.306 115.223 1.00 72.69 121 PRO A O 1
ATOM 897 N N . ARG A 1 122 ? -78.053 16.611 113.373 1.00 71.50 122 ARG A N 1
ATOM 898 C CA . ARG A 1 122 ? -78.834 17.777 113.808 1.00 71.50 122 ARG A CA 1
ATOM 899 C C . ARG A 1 122 ? -79.882 17.347 114.851 1.00 71.50 122 ARG A C 1
ATOM 901 O O . ARG A 1 122 ? -80.577 16.366 114.596 1.00 71.50 122 ARG A O 1
ATOM 908 N N . PRO A 1 123 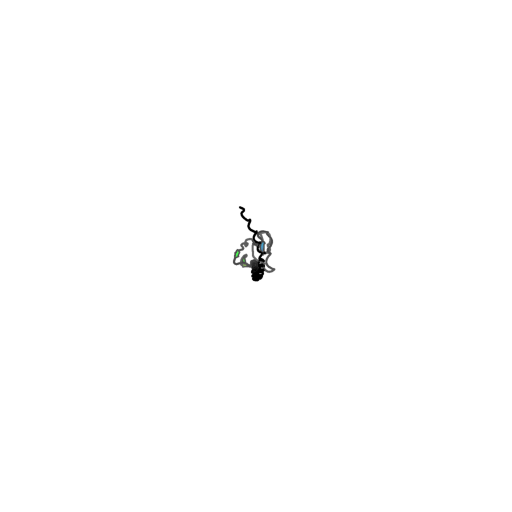? -80.047 18.048 115.988 1.00 70.62 123 PRO A N 1
ATOM 909 C CA . PRO A 1 123 ? -81.078 17.700 116.965 1.00 70.62 123 PRO A CA 1
ATOM 910 C C . PRO A 1 123 ? -82.497 17.902 116.411 1.00 70.62 123 PRO A C 1
ATOM 912 O O . PRO A 1 123 ? -82.773 18.870 115.698 1.00 70.62 123 PRO A O 1
ATOM 915 N N . THR A 1 124 ? -83.383 16.975 116.765 1.00 68.31 124 THR A N 1
ATOM 916 C CA . THR A 1 124 ? -84.786 16.867 116.342 1.00 68.31 124 THR A CA 1
ATOM 917 C C . THR A 1 124 ? -85.661 17.975 116.951 1.00 68.31 124 THR A C 1
ATOM 919 O O . THR A 1 124 ? -85.543 18.236 118.150 1.00 68.31 124 THR A O 1
ATOM 922 N N . PRO A 1 125 ? -86.580 18.613 116.197 1.00 69.00 125 PRO A N 1
ATOM 923 C CA . PRO A 1 125 ? -87.565 19.521 116.780 1.00 69.00 125 PRO A CA 1
ATOM 924 C C . PRO A 1 125 ? -88.655 18.754 117.543 1.00 69.00 125 PRO A C 1
ATOM 926 O O . PRO A 1 125 ? -89.102 17.690 117.117 1.00 69.00 125 PRO A O 1
ATOM 929 N N . ARG A 1 126 ? -89.101 19.323 118.665 1.00 70.25 126 ARG A N 1
ATOM 930 C CA . ARG A 1 126 ? -90.138 18.784 119.558 1.00 70.25 126 ARG A CA 1
ATOM 931 C C . ARG A 1 126 ? -91.543 19.180 119.061 1.00 70.25 126 ARG A C 1
ATOM 933 O O . ARG A 1 126 ? -91.763 20.376 118.871 1.00 70.25 126 ARG A O 1
ATOM 940 N N . PRO A 1 127 ? -92.504 18.253 118.901 1.00 67.50 127 PRO A N 1
ATOM 941 C CA . PRO A 1 127 ? -93.910 18.609 118.678 1.00 67.50 127 PRO A CA 1
ATOM 942 C C . PRO A 1 127 ? -94.568 19.168 119.953 1.00 67.50 127 PRO A C 1
ATOM 944 O O . PRO A 1 127 ? -94.189 18.794 121.066 1.00 67.50 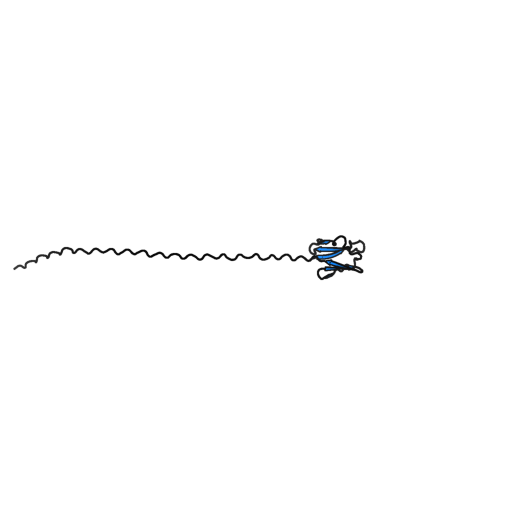127 PRO A O 1
ATOM 947 N N . ARG A 1 128 ? -95.531 20.086 119.792 1.00 62.22 128 ARG A N 1
ATOM 948 C CA . ARG A 1 128 ? -96.204 20.856 120.854 1.00 62.22 128 ARG A CA 1
ATOM 949 C C . ARG A 1 128 ? -97.714 20.564 120.856 1.00 62.22 128 ARG A C 1
ATOM 951 O O . ARG A 1 128 ? -98.290 20.538 119.774 1.00 62.22 128 ARG A O 1
ATOM 958 N N . ALA A 1 129 ? -98.265 20.517 122.076 1.00 56.19 129 ALA A N 1
ATOM 959 C CA . ALA A 1 129 ? -99.673 20.418 122.501 1.00 56.19 129 ALA A CA 1
ATOM 960 C C . ALA A 1 129 ? -100.330 19.039 122.354 1.00 56.19 129 ALA A C 1
ATOM 962 O O . ALA A 1 129 ? -100.545 18.590 121.212 1.00 56.19 129 ALA A O 1
#